Protein AF-A0A523D6R2-F1 (afdb_monomer)

Foldseek 3Di:
DFDADPVVRHTWDWPDAFQKAFEWDAPDPPDDFPDPPVVGTDGFFIWTFTWTADPPPRDIDTDPIDPGGPDGPVDPCRVVCCVVSVRHHYDTGD

Nearest PDB structures (foldseek):
  3qrd-assembly1_B  TM=5.563E-01  e=2.958E+00  Homo sapiens
  6q0r-assembly1_C  TM=3.364E-01  e=3.511E+00  Homo sapiens
  6q0w-assembly1_C  TM=3.077E-01  e=6.218E+00  Homo sapiens
  8jz1-assembly1_B  TM=3.510E-01  e=5.873E+00  Dioscoreophyllum cumminsii
  6l4n-assembly1_A  TM=3.602E-01  e=9.823E+00  Dioscoreophyllum cumminsii

Secondary structure (DSSP, 8-state):
---EETTTTEEPEEEEEEEEEEEEEESSTTPPTT---GGGEEEEEEEEEEEEE-TTT--EEEE---SS-SEETTSTTHHHHHHHHT---EE---

Radius of gyration: 14.71 Å; Cα contacts (8 Å, |Δi|>4): 185; chains: 1; bounding box: 30×25×39 Å

Solvent-accessible surface area (backbone atoms only — not comparable to full-atom values): 5506 Å² total; per-residue (Å²): 136,83,60,67,36,78,94,68,75,38,67,43,42,79,77,37,75,77,37,38,26,17,38,38,40,70,65,42,92,87,62,64,62,59,62,88,54,66,88,43,42,36,83,36,31,33,38,47,20,31,31,30,32,28,87,77,81,62,55,70,51,76,44,80,59,56,99,61,63,82,34,44,61,90,45,93,57,24,66,59,52,39,63,74,61,57,22,78,54,72,42,67,60,103

Structure (mmCIF, N/CA/C/O backbone):
data_AF-A0A523D6R2-F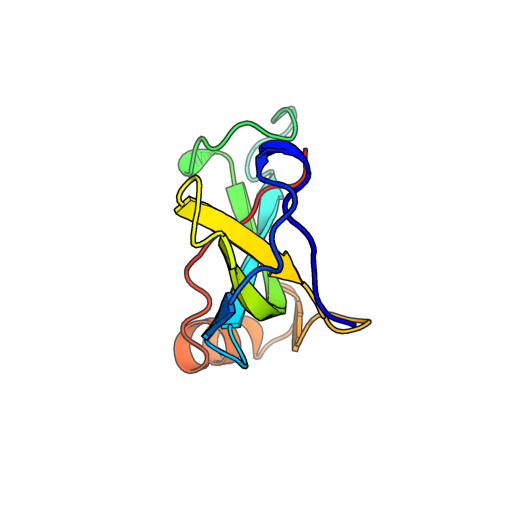1
#
_entry.id   AF-A0A523D6R2-F1
#
loop_
_atom_site.group_PDB
_atom_site.id
_atom_site.type_symbol
_atom_site.label_atom_id
_atom_site.label_alt_id
_atom_site.label_comp_id
_atom_site.label_asym_id
_atom_site.label_entity_id
_atom_site.label_seq_id
_atom_site.pdbx_PDB_ins_code
_atom_site.Cartn_x
_atom_site.Cartn_y
_atom_site.Cartn_z
_atom_site.occupancy
_atom_site.B_iso_or_equiv
_atom_site.auth_seq_id
_atom_site.auth_comp_id
_atom_site.auth_asym_id
_atom_site.auth_atom_id
_atom_site.pdbx_PDB_model_num
ATOM 1 N N . MET A 1 1 ? -0.704 -9.244 13.751 1.00 80.88 1 MET A N 1
ATOM 2 C CA . MET A 1 1 ? -0.766 -8.192 14.799 1.00 80.88 1 MET A CA 1
ATOM 3 C C . MET A 1 1 ? -1.876 -7.210 14.420 1.00 80.88 1 MET A C 1
ATOM 5 O O . MET A 1 1 ? -2.038 -6.995 13.229 1.00 80.88 1 MET A O 1
ATOM 9 N N . LYS A 1 2 ? -2.668 -6.666 15.361 1.00 87.69 2 LYS A N 1
ATOM 10 C CA . LYS A 1 2 ? -3.753 -5.705 15.047 1.00 87.69 2 LYS A CA 1
ATOM 11 C C . LYS A 1 2 ? -3.293 -4.265 15.323 1.00 87.69 2 LYS A C 1
ATOM 13 O O . LYS A 1 2 ? -2.953 -3.994 16.474 1.00 87.69 2 LYS A O 1
ATOM 18 N N . PRO A 1 3 ? -3.296 -3.350 14.336 1.00 95.12 3 PRO A N 1
ATOM 19 C CA . PRO A 1 3 ? -2.892 -1.965 14.564 1.00 95.12 3 PRO A CA 1
ATOM 20 C C . PRO A 1 3 ? -3.835 -1.227 15.523 1.00 95.12 3 PRO A C 1
ATOM 22 O O . PRO A 1 3 ? -5.044 -1.483 15.547 1.00 95.12 3 PRO A O 1
ATOM 25 N N . ILE A 1 4 ? -3.291 -0.268 16.277 1.00 97.25 4 ILE A N 1
ATOM 26 C CA . ILE A 1 4 ? -4.034 0.577 17.222 1.00 97.25 4 ILE A CA 1
ATOM 27 C C . ILE A 1 4 ? -3.913 2.038 16.789 1.00 97.25 4 ILE A C 1
ATOM 29 O O . ILE A 1 4 ? -2.831 2.522 16.471 1.00 97.25 4 ILE A O 1
ATOM 33 N N . CYS A 1 5 ? -5.036 2.751 16.776 1.00 97.88 5 CYS A N 1
ATOM 34 C CA . CYS A 1 5 ? -5.086 4.183 16.518 1.00 97.88 5 CYS A CA 1
ATOM 35 C C . CYS A 1 5 ? -4.674 4.944 17.775 1.00 97.88 5 CYS A C 1
ATOM 37 O O . CYS A 1 5 ? -5.400 4.911 18.767 1.00 97.88 5 CYS A O 1
ATOM 39 N N . ILE A 1 6 ? -3.540 5.647 17.718 1.00 97.56 6 ILE A N 1
ATOM 40 C CA . ILE A 1 6 ? -3.001 6.390 18.866 1.00 97.56 6 ILE A CA 1
ATOM 41 C C . ILE A 1 6 ? -3.968 7.497 19.330 1.00 97.56 6 ILE A C 1
ATOM 43 O O . ILE A 1 6 ? -4.288 7.518 20.517 1.00 97.56 6 ILE A O 1
ATOM 47 N N . PRO A 1 7 ? -4.526 8.364 18.459 1.00 97.19 7 PRO A N 1
ATOM 48 C CA . PRO A 1 7 ? -5.463 9.394 18.916 1.00 97.19 7 PRO A CA 1
ATOM 49 C C . PRO A 1 7 ? -6.753 8.841 19.534 1.00 97.19 7 PRO A C 1
ATOM 51 O O . PRO A 1 7 ? -7.271 9.403 20.493 1.00 97.19 7 PRO A O 1
ATOM 54 N N . CYS A 1 8 ? -7.293 7.746 18.991 1.00 97.81 8 CYS A N 1
ATOM 55 C CA . CYS A 1 8 ? -8.593 7.223 19.422 1.00 97.81 8 CYS A CA 1
ATOM 56 C C . CYS A 1 8 ? -8.511 6.121 20.479 1.00 97.81 8 CYS A C 1
ATOM 58 O O . CYS A 1 8 ? -9.552 5.767 21.028 1.00 97.81 8 CYS A O 1
ATOM 60 N N . GLN A 1 9 ? -7.331 5.534 20.706 1.00 97.69 9 GLN A N 1
ATOM 61 C CA . GLN A 1 9 ? -7.134 4.352 21.554 1.00 97.69 9 GLN A CA 1
ATOM 62 C C . GLN A 1 9 ? -8.048 3.176 21.151 1.00 97.69 9 GLN A C 1
ATOM 64 O O . GLN A 1 9 ? -8.607 2.466 21.982 1.00 97.69 9 GLN A O 1
ATOM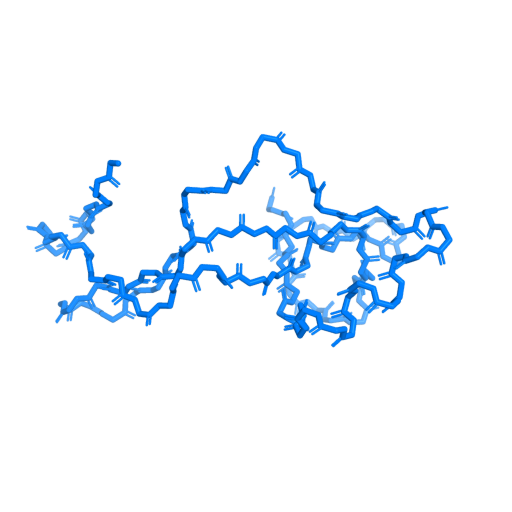 69 N N . ARG A 1 10 ? -8.237 2.983 19.838 1.00 97.50 10 ARG A N 1
ATOM 70 C CA . ARG A 1 10 ? -9.097 1.935 19.260 1.00 97.50 10 ARG A CA 1
ATOM 71 C C . ARG A 1 10 ? -8.300 1.042 18.325 1.00 97.50 10 ARG A C 1
ATOM 73 O O . ARG A 1 10 ? -7.431 1.525 17.602 1.00 97.50 10 ARG A O 1
ATOM 80 N N . PHE A 1 11 ? -8.651 -0.238 18.274 1.00 97.75 11 PHE A N 1
ATOM 81 C CA . PHE A 1 11 ? -8.157 -1.124 17.225 1.00 97.75 11 PHE A CA 1
ATOM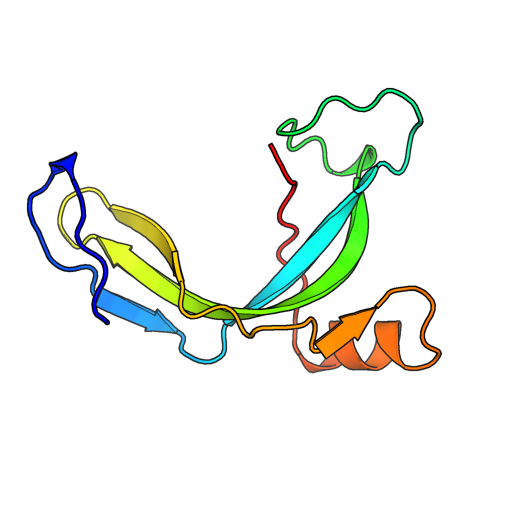 82 C C . PHE A 1 11 ? -8.687 -0.678 15.864 1.00 97.75 11 PHE A C 1
ATOM 84 O O . PHE A 1 11 ? -9.870 -0.355 15.719 1.00 97.75 11 PHE A O 1
ATOM 91 N N . PHE A 1 12 ? -7.815 -0.684 14.860 1.00 98.00 12 PHE A N 1
ATOM 92 C CA . PHE A 1 12 ? -8.264 -0.517 13.489 1.00 98.00 12 PHE A CA 1
ATOM 93 C C . PHE A 1 12 ? -9.068 -1.742 13.033 1.00 98.00 12 PHE A C 1
ATOM 95 O O . PHE A 1 12 ? -8.807 -2.875 13.447 1.00 98.00 12 PHE A O 1
ATOM 102 N N . LYS A 1 13 ? -10.027 -1.513 12.134 1.00 97.12 13 LYS A N 1
ATOM 103 C CA . LYS A 1 13 ? -10.771 -2.564 11.440 1.00 97.12 13 LYS A CA 1
ATOM 104 C C . LYS A 1 13 ? -10.174 -2.767 10.051 1.00 97.12 13 LYS A C 1
ATOM 106 O O . LYS A 1 13 ? -9.923 -1.792 9.349 1.00 97.12 13 LYS A O 1
ATOM 111 N N . VAL A 1 14 ? -9.978 -4.022 9.657 1.00 96.69 14 VAL A N 1
ATOM 112 C CA . VAL A 1 14 ? -9.623 -4.378 8.278 1.00 96.69 14 VAL A CA 1
ATOM 113 C C . VAL A 1 14 ? -10.754 -3.945 7.342 1.00 96.69 14 VAL A C 1
ATOM 115 O O . VAL A 1 14 ? -11.920 -4.250 7.603 1.00 96.69 14 VAL A O 1
ATOM 118 N N . ILE A 1 15 ? -10.408 -3.244 6.265 1.00 96.81 15 ILE A N 1
ATOM 119 C CA . ILE A 1 15 ? -11.322 -2.934 5.158 1.00 96.81 15 ILE A CA 1
ATOM 120 C C . ILE A 1 15 ? -11.084 -3.877 3.987 1.00 96.81 15 ILE A C 1
ATOM 122 O O . ILE A 1 15 ? -12.045 -4.387 3.415 1.00 96.81 15 ILE A O 1
ATOM 126 N N . LYS A 1 16 ? -9.818 -4.101 3.633 1.00 95.75 16 LYS A N 1
ATOM 127 C CA . LYS A 1 16 ? -9.432 -4.921 2.490 1.00 95.75 16 LYS A CA 1
ATOM 128 C C . LYS A 1 16 ? -8.152 -5.678 2.825 1.00 95.75 16 LYS A C 1
ATOM 130 O O . LYS A 1 16 ? -7.146 -5.046 3.139 1.00 95.75 16 LYS A O 1
ATOM 135 N N . ASN A 1 17 ? -8.222 -7.004 2.767 1.00 94.38 17 ASN A N 1
ATOM 136 C CA . ASN A 1 17 ? -7.030 -7.849 2.717 1.00 94.38 17 ASN A CA 1
ATOM 137 C C . ASN A 1 17 ? -6.485 -7.852 1.290 1.00 94.38 17 ASN A C 1
ATOM 139 O O . ASN A 1 17 ? -7.245 -7.574 0.355 1.00 94.38 17 ASN A O 1
ATOM 143 N N . ASP A 1 18 ? -5.202 -8.165 1.135 1.00 93.44 18 ASP A N 1
ATOM 144 C CA . ASP A 1 18 ? -4.546 -8.208 -0.178 1.00 93.44 18 ASP A CA 1
ATOM 145 C C . ASP A 1 18 ? -4.739 -6.883 -0.943 1.00 93.44 18 ASP A C 1
ATOM 147 O O . ASP A 1 18 ? -5.129 -6.807 -2.110 1.00 93.44 18 ASP A O 1
ATOM 151 N N . TYR A 1 19 ? -4.534 -5.783 -0.224 1.00 96.69 19 TYR A N 1
ATOM 152 C CA . TYR A 1 19 ? -4.493 -4.450 -0.785 1.00 96.69 19 TYR A CA 1
ATOM 153 C C . TYR A 1 19 ? -3.161 -4.246 -1.510 1.00 96.69 19 TYR A C 1
ATOM 155 O O . TYR A 1 19 ? -2.101 -4.135 -0.887 1.00 96.69 19 TYR A O 1
ATOM 163 N N . TYR A 1 20 ? -3.238 -4.183 -2.837 1.00 97.44 20 TYR A N 1
ATOM 164 C CA . TYR A 1 20 ? -2.099 -3.904 -3.699 1.00 97.44 20 TYR A CA 1
ATOM 165 C C . TYR A 1 20 ? -1.924 -2.403 -3.914 1.00 97.44 20 TYR A C 1
ATOM 167 O O . TYR A 1 20 ? -2.889 -1.667 -4.129 1.00 97.44 20 TYR A O 1
ATOM 175 N N . PHE A 1 21 ? -0.680 -1.947 -3.852 1.00 96.38 21 PHE A N 1
ATOM 176 C CA . PHE A 1 21 ? -0.320 -0.546 -4.043 1.00 96.38 21 PHE A CA 1
ATOM 177 C C . PHE A 1 21 ? 1.078 -0.432 -4.635 1.00 96.38 21 PHE A C 1
ATOM 179 O O . PHE A 1 21 ? 1.859 -1.385 -4.615 1.00 96.38 21 PHE A O 1
ATOM 186 N N . THR A 1 22 ? 1.394 0.751 -5.146 1.00 95.88 22 THR A N 1
ATOM 187 C CA . THR A 1 22 ? 2.663 1.009 -5.816 1.00 95.88 22 THR A CA 1
ATOM 188 C C . THR A 1 22 ? 3.492 1.998 -5.018 1.00 95.88 22 THR A C 1
ATOM 190 O O . THR A 1 22 ? 3.043 3.098 -4.728 1.00 95.88 22 THR A O 1
ATOM 193 N N . GLU A 1 23 ? 4.731 1.644 -4.702 1.00 94.00 23 GLU A N 1
ATOM 194 C CA . GLU A 1 23 ? 5.742 2.594 -4.242 1.00 94.00 23 GLU A CA 1
ATOM 195 C C . GLU A 1 23 ? 6.258 3.396 -5.441 1.00 94.00 23 GLU A C 1
ATOM 197 O O . GLU A 1 23 ? 6.641 2.828 -6.473 1.00 94.00 23 GLU A O 1
ATOM 202 N N . GLY A 1 24 ? 6.257 4.719 -5.309 1.00 92.06 24 GLY A N 1
ATOM 203 C CA . GLY A 1 24 ? 6.794 5.637 -6.300 1.00 92.06 24 GLY A CA 1
ATOM 204 C C . GLY A 1 24 ? 8.292 5.868 -6.129 1.00 92.06 24 GLY A C 1
ATOM 205 O O . GLY A 1 24 ? 8.802 5.956 -5.016 1.00 92.06 24 GLY A O 1
ATOM 206 N N . SER A 1 25 ? 8.991 6.056 -7.247 1.00 90.31 25 SER A N 1
ATOM 207 C CA . SER A 1 25 ? 10.326 6.668 -7.270 1.00 90.31 25 SER A CA 1
ATOM 208 C C . SER A 1 25 ? 10.260 8.055 -7.918 1.00 90.31 25 SER A C 1
ATOM 210 O O . SER A 1 25 ? 9.372 8.284 -8.746 1.00 90.31 25 SER A O 1
ATOM 212 N N . PRO A 1 26 ? 11.175 8.984 -7.587 1.00 89.88 26 PRO A N 1
ATOM 213 C CA . PRO A 1 26 ? 11.247 10.276 -8.257 1.00 89.88 26 PRO A CA 1
ATOM 214 C C . PRO A 1 26 ? 11.381 10.131 -9.778 1.00 89.88 26 PRO A C 1
ATOM 216 O O . PRO A 1 26 ? 12.282 9.453 -10.278 1.00 89.88 26 PRO A O 1
ATOM 219 N N . ALA A 1 27 ? 10.497 10.790 -10.522 1.00 88.00 27 ALA A N 1
ATOM 220 C CA . ALA A 1 27 ? 10.612 10.957 -11.969 1.00 88.00 27 ALA A CA 1
ATOM 221 C C . ALA A 1 27 ? 11.580 12.101 -12.323 1.00 88.00 27 ALA A C 1
ATOM 223 O O . ALA A 1 27 ? 12.250 12.059 -13.353 1.00 88.00 27 ALA A O 1
ATOM 224 N N . ILE A 1 28 ? 11.688 13.102 -11.441 1.00 87.00 28 ILE A N 1
ATOM 225 C CA . ILE A 1 28 ? 12.538 14.285 -11.607 1.00 87.00 28 ILE A CA 1
ATOM 226 C C . ILE A 1 28 ? 13.615 14.291 -10.516 1.00 87.00 28 ILE A C 1
ATOM 228 O O . ILE A 1 28 ? 13.324 14.089 -9.331 1.00 87.00 28 ILE A O 1
ATOM 232 N N . ARG A 1 29 ? 14.874 14.544 -10.899 1.00 82.12 29 ARG A N 1
ATOM 233 C CA . ARG A 1 29 ? 15.979 14.714 -9.938 1.00 82.12 29 ARG A CA 1
ATOM 234 C C . ARG A 1 29 ? 15.692 15.892 -9.000 1.00 82.12 29 ARG A C 1
ATOM 236 O O . ARG A 1 29 ? 15.312 16.960 -9.461 1.00 82.12 29 ARG A O 1
ATOM 243 N N . GLY A 1 30 ? 15.920 15.700 -7.701 1.00 80.12 30 GLY A N 1
ATOM 244 C CA . GLY A 1 30 ? 15.670 16.729 -6.683 1.00 80.12 30 GLY A CA 1
ATOM 245 C C . GLY A 1 30 ? 14.217 16.811 -6.204 1.00 80.12 30 GLY A C 1
ATOM 246 O O . GLY A 1 30 ? 13.851 17.779 -5.546 1.00 80.12 30 GLY A O 1
ATOM 247 N N . THR A 1 31 ? 13.380 15.817 -6.519 1.00 82.19 31 THR A N 1
ATOM 248 C CA . THR A 1 31 ? 12.058 15.686 -5.889 1.00 82.19 31 THR A CA 1
ATOM 249 C C . THR A 1 31 ? 12.240 15.374 -4.406 1.00 82.19 31 THR A C 1
ATOM 251 O O . THR A 1 31 ? 12.872 14.374 -4.063 1.00 82.19 31 THR A O 1
ATOM 254 N N . ASN A 1 32 ? 11.700 16.232 -3.540 1.00 79.06 32 ASN A N 1
ATOM 255 C CA . ASN A 1 32 ? 11.712 15.985 -2.103 1.00 79.06 32 ASN A CA 1
ATOM 256 C C . ASN A 1 32 ? 10.763 14.824 -1.766 1.00 79.06 32 ASN A C 1
ATOM 258 O O . ASN A 1 32 ?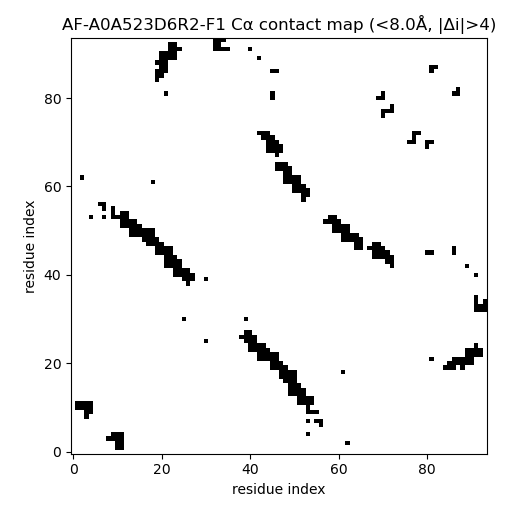 9.667 14.754 -2.338 1.00 79.06 32 ASN A O 1
ATOM 262 N N . PRO A 1 33 ? 11.156 13.937 -0.843 1.00 74.06 33 PRO A N 1
ATOM 263 C CA . PRO A 1 33 ? 10.288 12.868 -0.381 1.00 74.06 33 PRO A CA 1
ATOM 264 C C . PRO A 1 33 ? 9.044 13.445 0.325 1.00 74.06 33 PRO A C 1
ATOM 266 O O . PRO A 1 33 ? 9.049 14.580 0.806 1.00 74.06 33 PRO A O 1
ATOM 269 N N . GLY A 1 34 ? 7.935 12.706 0.286 1.00 70.62 34 GLY A N 1
ATOM 270 C CA . GLY A 1 34 ? 6.670 13.096 0.924 1.00 70.62 34 GLY A CA 1
ATOM 271 C C . GLY A 1 34 ? 5.815 14.137 0.183 1.00 70.62 34 GLY A C 1
ATOM 272 O O . GLY A 1 34 ? 4.721 14.449 0.647 1.00 70.62 34 GLY A O 1
ATOM 273 N N . ILE A 1 35 ? 6.253 14.668 -0.966 1.00 73.00 35 ILE A N 1
ATOM 274 C CA . ILE A 1 35 ? 5.423 15.554 -1.803 1.00 73.00 35 ILE A CA 1
ATOM 275 C C . ILE A 1 35 ? 4.555 14.709 -2.744 1.00 73.00 35 ILE A C 1
ATOM 277 O O . ILE A 1 35 ? 5.073 14.153 -3.703 1.00 73.00 35 ILE A O 1
ATOM 281 N N . GLU A 1 36 ? 3.236 14.651 -2.543 1.00 69.06 36 GLU A N 1
ATOM 282 C CA . GLU A 1 36 ? 2.289 13.897 -3.396 1.00 69.06 36 GLU A CA 1
ATOM 283 C C . GLU A 1 36 ? 1.950 14.583 -4.747 1.00 69.06 36 GLU A C 1
ATOM 285 O O . GLU A 1 36 ? 0.827 14.505 -5.245 1.00 69.06 36 GLU A O 1
ATO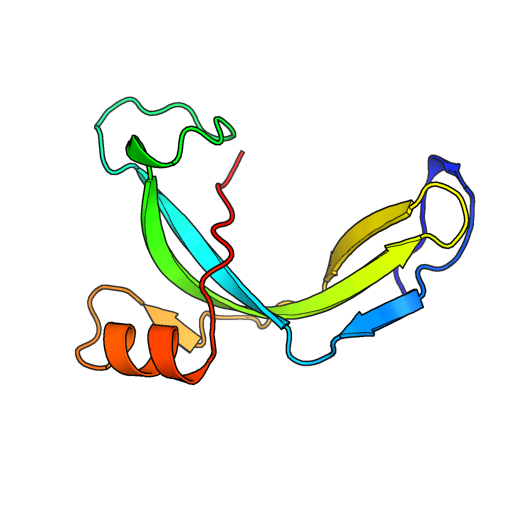M 290 N N . GLU A 1 37 ? 2.903 15.268 -5.382 1.00 82.38 37 GLU A N 1
ATOM 291 C CA . GLU A 1 37 ? 2.724 15.791 -6.746 1.00 82.38 37 GLU A CA 1
ATOM 292 C C . GLU A 1 37 ? 2.900 14.645 -7.748 1.00 82.38 37 GLU A C 1
ATOM 294 O O . GLU A 1 37 ? 4.028 14.244 -8.038 1.00 82.38 37 GLU A O 1
ATOM 299 N N . LYS A 1 38 ? 1.795 14.093 -8.263 1.00 73.25 38 LYS A N 1
ATOM 300 C CA . LYS A 1 38 ? 1.782 12.883 -9.109 1.00 73.25 38 LYS A CA 1
ATOM 301 C C . LYS A 1 38 ? 2.776 12.932 -10.268 1.00 73.25 38 LYS A C 1
ATOM 303 O O . LYS A 1 38 ? 3.388 11.920 -10.583 1.00 73.25 38 LYS A O 1
ATOM 308 N N . GLU A 1 39 ? 2.974 14.097 -10.871 1.00 84.06 39 GLU A N 1
ATOM 309 C CA . GLU A 1 39 ? 3.854 14.306 -12.023 1.00 84.06 39 GLU A CA 1
ATOM 310 C C . GLU A 1 39 ? 5.342 14.136 -11.672 1.00 84.06 39 GLU A C 1
ATOM 312 O O . GLU A 1 39 ? 6.174 13.921 -12.554 1.00 84.06 39 GLU A O 1
ATOM 317 N N . ARG A 1 40 ? 5.695 14.210 -10.383 1.00 86.31 40 ARG A N 1
ATOM 318 C CA . ARG A 1 40 ? 7.069 14.038 -9.895 1.00 86.31 40 ARG A CA 1
ATOM 319 C C . ARG A 1 40 ? 7.416 12.605 -9.532 1.00 86.31 40 ARG A C 1
ATOM 321 O O . ARG A 1 40 ? 8.576 12.338 -9.213 1.00 86.31 40 ARG A O 1
ATOM 328 N N . TRP A 1 41 ? 6.458 11.688 -9.600 1.00 89.31 41 TRP A N 1
ATOM 329 C CA . TRP A 1 41 ? 6.646 10.301 -9.201 1.00 89.31 41 TRP A CA 1
ATOM 330 C C . TRP A 1 41 ? 6.256 9.348 -10.317 1.00 89.31 41 TRP A C 1
ATOM 332 O O . TRP A 1 41 ? 5.336 9.582 -11.092 1.00 89.31 41 TRP A O 1
ATOM 342 N N . GLN A 1 42 ? 6.973 8.237 -10.385 1.00 90.50 42 GLN A N 1
ATOM 343 C CA . GLN A 1 42 ? 6.705 7.160 -11.324 1.00 90.50 42 GLN A CA 1
ATOM 344 C C . GLN A 1 42 ? 6.589 5.829 -10.571 1.00 90.50 42 GLN A C 1
ATOM 346 O O . GLN A 1 42 ? 7.347 5.618 -9.615 1.00 90.50 42 GLN A O 1
ATOM 351 N N . PRO A 1 43 ? 5.700 4.917 -11.008 1.00 93.62 43 PRO A N 1
ATOM 352 C CA . PRO A 1 43 ? 5.603 3.563 -10.469 1.00 93.62 43 PRO A CA 1
ATOM 353 C C . PRO A 1 43 ? 6.965 2.876 -10.392 1.00 93.62 43 PRO A C 1
ATOM 355 O O . PRO A 1 43 ? 7.713 2.896 -11.374 1.00 93.62 43 PRO A O 1
ATOM 358 N N . TYR A 1 44 ? 7.295 2.281 -9.242 1.00 94.69 44 TYR A N 1
ATOM 359 C CA . TYR A 1 44 ? 8.577 1.603 -9.045 1.00 94.69 44 TYR A CA 1
ATOM 360 C C . TYR A 1 44 ? 8.456 0.178 -8.510 1.00 94.69 44 TYR A C 1
ATOM 362 O O . TYR A 1 44 ? 9.031 -0.736 -9.097 1.00 94.69 44 TYR A O 1
ATOM 370 N N . ARG A 1 45 ? 7.723 -0.037 -7.418 1.00 96.75 45 ARG A N 1
ATOM 371 C CA . ARG A 1 45 ? 7.550 -1.370 -6.825 1.00 96.75 45 ARG A CA 1
ATOM 372 C C . ARG A 1 45 ? 6.093 -1.622 -6.501 1.00 96.75 45 ARG A C 1
ATOM 374 O O . ARG A 1 45 ? 5.444 -0.744 -5.947 1.00 96.75 45 ARG A O 1
ATOM 381 N N . VAL A 1 46 ? 5.604 -2.816 -6.814 1.00 97.38 46 VAL A N 1
ATOM 382 C CA . VAL A 1 46 ? 4.264 -3.260 -6.419 1.00 97.38 46 VAL A CA 1
ATOM 383 C C . VAL A 1 46 ? 4.369 -4.003 -5.097 1.00 97.38 46 VAL A C 1
ATOM 385 O O . VAL A 1 46 ? 5.182 -4.914 -4.954 1.00 97.38 46 VAL A O 1
ATOM 388 N N . TRP A 1 47 ? 3.527 -3.638 -4.144 1.00 97.56 47 TRP A N 1
ATOM 389 C CA . TRP A 1 47 ? 3.481 -4.214 -2.808 1.00 97.56 47 TRP A CA 1
ATOM 390 C C . TRP A 1 47 ? 2.098 -4.779 -2.512 1.00 97.56 47 TRP A C 1
ATOM 392 O O . TRP A 1 47 ? 1.104 -4.365 -3.106 1.00 97.56 47 TRP A O 1
ATOM 402 N N . ALA A 1 48 ? 2.045 -5.703 -1.557 1.00 97.38 48 ALA A N 1
ATOM 403 C CA . ALA A 1 48 ? 0.814 -6.177 -0.944 1.00 97.38 48 ALA A CA 1
ATOM 404 C C . ALA A 1 48 ? 0.861 -5.919 0.558 1.00 97.38 48 ALA A C 1
ATOM 406 O O . ALA A 1 48 ? 1.907 -6.074 1.193 1.00 97.38 48 ALA A O 1
ATOM 407 N N . GLY A 1 49 ? -0.284 -5.552 1.112 1.00 96.12 49 GLY A N 1
ATOM 408 C CA . GLY A 1 49 ? -0.531 -5.500 2.545 1.00 96.12 49 GLY A CA 1
ATOM 409 C C . GLY A 1 49 ? -2.028 -5.526 2.809 1.00 96.12 49 GLY A C 1
ATOM 410 O O . GLY A 1 49 ? -2.821 -5.792 1.912 1.00 96.12 49 GLY A O 1
ATOM 411 N N . ASP A 1 50 ? -2.427 -5.186 4.023 1.00 96.81 50 ASP A N 1
ATOM 412 C CA . ASP A 1 50 ? -3.831 -5.082 4.399 1.00 96.81 50 ASP A CA 1
ATOM 413 C C . ASP A 1 50 ? -4.175 -3.621 4.690 1.00 96.81 50 ASP A C 1
ATOM 415 O O . ASP A 1 50 ? -3.452 -2.924 5.411 1.00 96.81 50 ASP A O 1
ATOM 419 N N . GLN A 1 51 ? -5.301 -3.156 4.151 1.00 96.88 51 GLN A N 1
ATOM 420 C CA . GLN A 1 51 ? -5.828 -1.822 4.411 1.00 96.88 51 GLN A CA 1
ATOM 421 C C . GLN A 1 51 ? -6.729 -1.843 5.645 1.00 96.88 51 GLN A C 1
ATOM 423 O O . GLN A 1 51 ? -7.702 -2.599 5.742 1.00 96.88 51 GLN A O 1
ATOM 428 N N . TYR A 1 52 ? -6.441 -0.936 6.566 1.00 97.88 52 TYR A N 1
ATOM 429 C CA . TYR A 1 52 ? -7.116 -0.779 7.843 1.00 97.88 52 TYR A CA 1
ATOM 430 C C . TYR A 1 52 ? -7.717 0.619 7.967 1.00 97.88 52 TYR A C 1
ATOM 432 O O . TYR A 1 52 ? -7.137 1.590 7.489 1.00 97.88 52 TYR A O 1
ATOM 440 N N . LYS A 1 53 ? -8.831 0.744 8.697 1.00 98.06 53 LYS A N 1
ATOM 441 C CA . LYS A 1 53 ? -9.437 2.035 9.054 1.00 98.06 53 LYS A CA 1
ATOM 442 C C . LYS A 1 53 ? -9.806 2.120 10.523 1.00 98.06 53 LYS A C 1
ATOM 444 O O . LYS A 1 53 ? -10.347 1.176 11.105 1.00 98.06 53 LYS A O 1
ATOM 449 N N . CYS A 1 54 ? -9.525 3.268 11.128 1.00 98.12 54 CYS A N 1
ATOM 450 C CA . CYS A 1 54 ? -9.939 3.560 12.488 1.00 98.12 54 CYS A CA 1
ATOM 451 C C . CYS A 1 54 ? -11.444 3.879 12.507 1.00 98.12 54 CYS A C 1
ATOM 453 O O . CYS A 1 54 ? -11.865 4.830 11.847 1.00 98.12 54 CYS A O 1
ATOM 455 N N . PRO A 1 55 ? -12.265 3.169 13.302 1.00 97.50 55 PRO A N 1
ATOM 456 C CA . PRO A 1 55 ? -13.696 3.465 13.413 1.00 97.50 55 PRO A CA 1
ATOM 457 C C . PRO A 1 55 ? -13.997 4.746 14.214 1.00 97.50 55 PRO A C 1
ATOM 459 O O . PRO A 1 55 ? -15.153 5.129 14.336 1.00 97.50 55 PRO A O 1
ATOM 462 N N . GLY A 1 56 ? -12.987 5.370 14.833 1.00 97.31 56 GLY A N 1
ATOM 463 C CA . GLY A 1 56 ? -13.120 6.640 15.552 1.00 97.31 56 GLY A CA 1
ATOM 464 C C . GLY A 1 56 ? -12.895 7.850 14.651 1.00 97.31 56 GLY A C 1
ATOM 465 O O . GLY A 1 56 ? -13.835 8.572 14.350 1.00 97.31 56 GLY A O 1
ATOM 466 N N . CYS A 1 57 ? -11.649 8.066 14.226 1.00 97.62 57 CYS A N 1
ATOM 467 C CA . CYS A 1 57 ? -11.251 9.241 13.443 1.00 97.62 57 CYS A CA 1
ATOM 468 C C . CYS A 1 57 ? -11.268 9.028 11.924 1.00 97.62 57 CYS A C 1
ATOM 470 O O . CYS A 1 57 ? -11.010 9.965 11.179 1.00 97.62 57 CYS A O 1
ATOM 472 N N . GLY A 1 58 ? -11.509 7.805 11.444 1.00 97.56 58 GLY A N 1
ATOM 473 C CA . GLY A 1 58 ? -11.522 7.505 10.013 1.00 97.56 58 GLY A CA 1
ATOM 474 C C . GLY A 1 58 ? -10.146 7.420 9.346 1.00 97.56 58 GLY A C 1
ATOM 475 O O . GLY A 1 58 ? -10.109 7.105 8.162 1.00 97.56 58 GLY A O 1
ATOM 476 N N . THR A 1 59 ? -9.040 7.638 10.070 1.00 97.44 59 THR A N 1
ATOM 477 C CA . THR A 1 59 ? -7.675 7.434 9.552 1.00 97.44 59 THR A CA 1
ATOM 478 C C . THR A 1 59 ? -7.532 6.045 8.940 1.00 97.44 59 THR A C 1
ATOM 480 O O . THR A 1 59 ? -8.004 5.062 9.518 1.00 97.44 59 THR A O 1
ATOM 483 N N . GLU A 1 60 ? -6.848 5.972 7.803 1.00 96.62 60 GLU A N 1
ATOM 484 C CA . GLU A 1 60 ? -6.544 4.732 7.097 1.00 96.62 60 GLU A CA 1
ATOM 485 C C . GLU A 1 60 ? -5.039 4.476 7.121 1.00 96.62 60 GLU A C 1
ATOM 487 O O . GLU A 1 60 ? -4.246 5.413 7.072 1.00 96.62 60 GLU A O 1
ATOM 492 N N . ILE A 1 61 ? -4.653 3.208 7.228 1.00 96.31 61 ILE A N 1
ATOM 493 C CA . ILE A 1 61 ? -3.257 2.769 7.148 1.00 96.31 61 ILE A CA 1
ATOM 494 C C . ILE A 1 61 ? -3.177 1.483 6.328 1.00 96.31 61 ILE A C 1
ATOM 496 O O . ILE A 1 61 ? -4.147 0.725 6.257 1.00 96.31 61 ILE A O 1
ATOM 500 N N . VAL A 1 62 ? -1.997 1.207 5.782 1.00 96.19 62 VAL A N 1
ATOM 501 C CA . VAL A 1 62 ? -1.639 -0.113 5.255 1.00 96.19 62 VAL A CA 1
ATOM 502 C C . VAL A 1 62 ? -0.632 -0.744 6.211 1.00 96.19 62 VAL A C 1
ATOM 504 O O . VAL A 1 62 ? 0.298 -0.082 6.668 1.00 96.19 62 VAL A O 1
ATOM 507 N N . SER A 1 63 ? -0.834 -2.008 6.569 1.00 95.62 63 SER A N 1
ATOM 508 C CA . SER A 1 63 ? 0.083 -2.760 7.432 1.00 95.62 63 SER A CA 1
ATOM 509 C C . SER A 1 63 ? 0.177 -4.214 6.974 1.00 95.62 63 SER A C 1
ATOM 511 O O . SER A 1 63 ? -0.507 -4.605 6.035 1.00 95.62 63 SER A O 1
ATOM 513 N N . GLY A 1 64 ? 1.042 -5.010 7.606 1.00 94.69 64 GLY A N 1
ATOM 514 C CA . GLY A 1 64 ? 1.285 -6.392 7.179 1.00 94.69 64 GLY A CA 1
ATOM 515 C C . GLY A 1 64 ? 1.945 -6.484 5.801 1.00 94.69 64 GLY A C 1
ATOM 516 O O . GLY A 1 64 ? 1.702 -7.437 5.073 1.00 94.69 64 GLY A O 1
ATOM 517 N N . ILE A 1 65 ? 2.746 -5.478 5.433 1.00 95.69 65 ILE A N 1
ATOM 518 C CA . ILE A 1 65 ? 3.414 -5.427 4.131 1.00 95.69 65 ILE A CA 1
ATOM 519 C C . ILE A 1 65 ? 4.443 -6.559 4.054 1.00 95.69 65 ILE A C 1
ATOM 521 O O . ILE A 1 65 ? 5.209 -6.771 4.999 1.00 95.69 65 ILE A O 1
ATOM 525 N N . GLY A 1 66 ? 4.440 -7.291 2.939 1.00 92.56 66 GLY A N 1
ATOM 526 C CA . GLY A 1 66 ? 5.380 -8.384 2.696 1.00 92.56 66 GLY A CA 1
ATOM 527 C C . GLY A 1 66 ? 6.847 -7.942 2.779 1.00 92.56 66 GLY A C 1
ATOM 528 O O . GLY A 1 66 ? 7.175 -6.776 2.581 1.00 92.56 66 GLY A O 1
ATOM 529 N N . ALA A 1 67 ? 7.751 -8.889 3.044 1.00 95.25 67 ALA A N 1
ATOM 530 C CA . ALA A 1 67 ? 9.185 -8.605 3.185 1.00 95.25 67 ALA A CA 1
ATOM 531 C C . ALA A 1 67 ? 9.845 -8.075 1.896 1.00 95.25 67 ALA A C 1
ATOM 533 O O . ALA A 1 67 ? 10.916 -7.474 1.952 1.00 95.25 67 ALA A O 1
ATOM 534 N N . GLY A 1 68 ? 9.217 -8.302 0.741 1.00 95.56 68 GLY A N 1
ATOM 535 C CA . GLY A 1 68 ? 9.675 -7.819 -0.553 1.00 95.56 68 GLY A CA 1
ATOM 536 C C . GLY A 1 68 ? 8.506 -7.463 -1.471 1.00 95.56 68 GLY A C 1
ATOM 537 O O . GLY A 1 68 ? 7.370 -7.879 -1.213 1.00 95.56 68 GLY A O 1
ATOM 538 N N . PRO A 1 69 ? 8.777 -6.685 -2.531 1.00 97.06 69 PRO A N 1
ATOM 539 C CA . PRO A 1 69 ? 7.768 -6.326 -3.513 1.00 97.06 69 PRO A CA 1
ATOM 540 C C . PRO A 1 69 ? 7.374 -7.540 -4.363 1.00 97.06 69 PRO A C 1
ATOM 542 O O . PRO A 1 69 ? 8.163 -8.459 -4.570 1.00 97.06 69 PRO A O 1
ATOM 545 N N . LEU A 1 70 ? 6.153 -7.517 -4.895 1.00 97.25 70 LEU A N 1
ATOM 546 C CA . LEU A 1 70 ? 5.648 -8.518 -5.842 1.00 97.25 70 LEU A CA 1
ATOM 547 C C . LEU A 1 70 ? 6.192 -8.316 -7.264 1.00 97.25 70 LEU A C 1
ATOM 549 O O . LEU A 1 70 ? 6.221 -9.256 -8.064 1.00 97.25 70 LEU A O 1
ATOM 553 N N . ALA A 1 71 ? 6.563 -7.075 -7.582 1.00 97.56 71 ALA A N 1
ATOM 554 C CA . ALA A 1 71 ? 7.157 -6.688 -8.852 1.00 97.56 71 ALA A CA 1
ATOM 555 C C . ALA A 1 71 ? 8.019 -5.435 -8.685 1.00 97.56 71 ALA A C 1
ATOM 557 O O . ALA A 1 71 ? 7.680 -4.537 -7.904 1.00 97.56 71 ALA A O 1
ATOM 558 N N . ILE A 1 72 ? 9.084 -5.333 -9.471 1.00 97.38 72 ILE A N 1
ATOM 559 C CA . ILE A 1 72 ? 9.963 -4.162 -9.549 1.00 97.38 72 ILE A CA 1
ATOM 560 C C . ILE A 1 72 ? 9.974 -3.652 -10.991 1.00 97.38 72 ILE A C 1
ATOM 562 O O . ILE A 1 72 ? 10.028 -4.441 -11.921 1.00 97.38 72 ILE A O 1
ATOM 566 N N . LYS A 1 73 ? 9.968 -2.331 -11.202 1.00 96.00 73 LYS A N 1
ATOM 567 C CA . LYS A 1 73 ? 9.828 -1.680 -12.523 1.00 96.00 73 LYS A CA 1
ATOM 568 C C . LYS A 1 73 ? 10.726 -2.235 -13.634 1.00 96.00 73 LYS A C 1
ATOM 570 O O . LYS A 1 73 ? 10.366 -2.165 -14.804 1.00 96.00 73 LYS A O 1
ATOM 575 N N . HIS A 1 74 ? 11.919 -2.710 -13.284 1.00 94.19 74 HIS A N 1
ATOM 576 C CA . HIS A 1 74 ? 12.895 -3.226 -14.247 1.00 94.19 74 HIS A CA 1
ATOM 577 C C . HIS A 1 74 ? 12.620 -4.672 -14.683 1.00 94.19 74 HIS A C 1
ATOM 579 O O . HIS A 1 74 ? 13.286 -5.163 -15.591 1.00 94.19 74 HIS A O 1
ATOM 585 N N . GLU A 1 75 ? 11.669 -5.349 -14.044 1.00 96.75 75 GLU A N 1
ATOM 586 C CA . GLU A 1 75 ? 11.259 -6.704 -14.389 1.00 96.75 75 GLU A CA 1
ATOM 587 C C . GLU A 1 75 ? 10.308 -6.683 -15.601 1.00 96.75 75 GLU A C 1
ATOM 589 O O . GLU A 1 75 ? 9.463 -5.786 -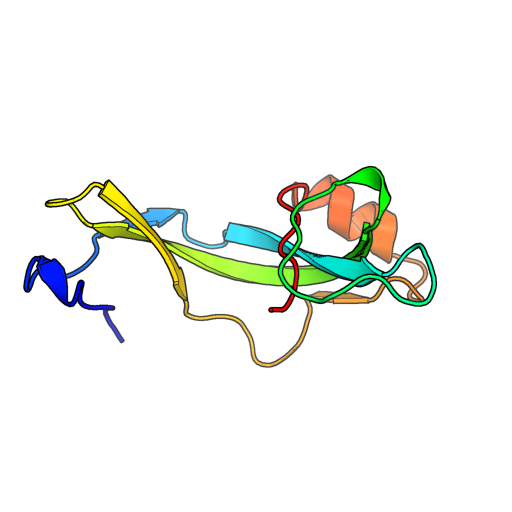15.705 1.00 96.75 75 GLU A O 1
ATOM 594 N N . PRO A 1 76 ? 10.415 -7.654 -16.531 1.00 96.81 76 PRO A N 1
ATOM 595 C CA . PRO A 1 76 ? 9.616 -7.662 -17.760 1.00 96.81 76 PRO A CA 1
ATOM 596 C C . PRO A 1 76 ? 8.098 -7.702 -17.537 1.00 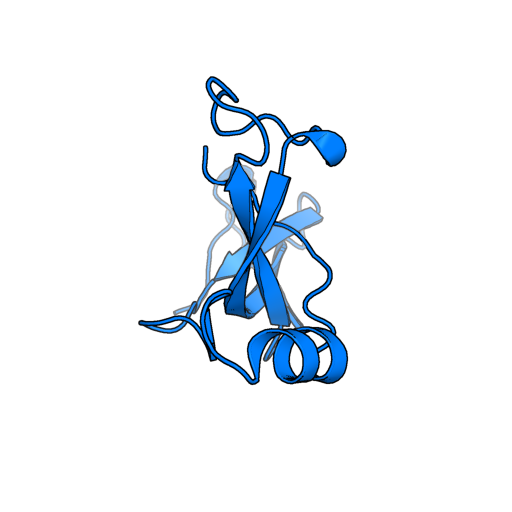96.81 76 PRO A C 1
ATOM 598 O O . PRO A 1 76 ? 7.341 -7.179 -18.351 1.00 96.81 76 PRO A O 1
ATOM 601 N N . ASP A 1 77 ? 7.653 -8.310 -16.440 1.00 95.62 77 ASP A N 1
ATOM 602 C CA . ASP A 1 77 ? 6.249 -8.534 -16.087 1.00 95.62 77 ASP A CA 1
ATOM 603 C C . ASP A 1 77 ? 5.668 -7.439 -15.176 1.00 95.62 77 ASP A C 1
ATOM 605 O O . ASP A 1 77 ? 4.510 -7.525 -14.763 1.00 95.62 77 ASP A O 1
ATOM 609 N N . PHE A 1 78 ? 6.430 -6.379 -14.876 1.00 96.94 78 PHE A N 1
ATOM 610 C CA . PHE A 1 78 ? 5.998 -5.330 -13.951 1.00 96.94 78 PHE A CA 1
ATOM 611 C C . PHE A 1 78 ? 4.656 -4.710 -14.341 1.00 96.94 78 PHE A C 1
ATOM 613 O O . PHE A 1 78 ? 3.765 -4.586 -13.503 1.00 96.94 78 PHE A O 1
ATOM 620 N N . LYS A 1 79 ? 4.507 -4.322 -15.615 1.00 96.38 79 LYS A N 1
ATOM 621 C CA . LYS A 1 79 ? 3.285 -3.674 -16.107 1.00 96.38 79 LYS A CA 1
ATOM 622 C C . LYS A 1 79 ? 2.084 -4.613 -16.003 1.00 96.38 79 LYS A C 1
ATOM 624 O O . LYS A 1 79 ? 1.028 -4.204 -15.540 1.00 96.38 79 LYS A O 1
ATOM 629 N N . GLU A 1 80 ? 2.262 -5.869 -16.403 1.00 97.25 80 GLU A N 1
ATOM 630 C CA . GLU A 1 80 ? 1.211 -6.883 -16.326 1.00 97.25 80 GLU A CA 1
ATOM 631 C C . GLU A 1 80 ? 0.759 -7.107 -14.880 1.00 97.25 80 GLU A C 1
ATOM 633 O O . GLU A 1 80 ? -0.440 -7.078 -14.602 1.00 97.25 80 GLU A O 1
ATOM 638 N N . LYS A 1 81 ? 1.703 -7.258 -13.943 1.00 96.56 81 LYS A N 1
ATOM 639 C CA . LYS A 1 81 ? 1.399 -7.410 -12.516 1.00 96.56 81 LYS A CA 1
ATOM 640 C C . LYS A 1 81 ? 0.734 -6.169 -11.930 1.00 96.56 81 LYS A C 1
ATOM 642 O O . LYS A 1 81 ? -0.241 -6.306 -11.201 1.00 96.56 81 LYS A O 1
ATOM 647 N N . HIS A 1 82 ? 1.236 -4.977 -12.245 1.00 96.81 82 HIS A N 1
ATOM 648 C CA . HIS A 1 82 ? 0.656 -3.713 -11.793 1.00 96.81 82 HIS A CA 1
ATOM 649 C C . HIS A 1 82 ? -0.819 -3.600 -12.205 1.00 96.81 82 HIS A C 1
ATOM 651 O O . HIS A 1 82 ? -1.679 -3.369 -11.352 1.00 96.81 82 HIS A O 1
ATOM 657 N N . ASP A 1 83 ? -1.102 -3.826 -13.491 1.00 96.62 83 ASP A N 1
ATOM 658 C CA . ASP A 1 83 ? -2.439 -3.691 -14.071 1.00 96.62 83 ASP A CA 1
ATOM 659 C C . ASP A 1 83 ? -3.382 -4.797 -13.557 1.00 96.62 83 ASP A C 1
ATOM 661 O O . ASP A 1 83 ? -4.516 -4.522 -13.169 1.00 96.62 83 ASP A O 1
ATOM 665 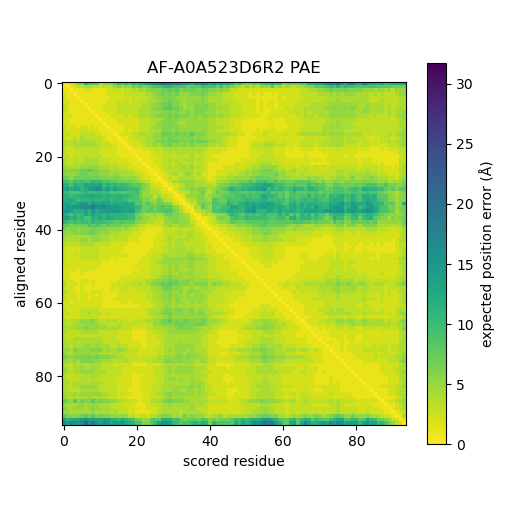N N . THR A 1 84 ? -2.909 -6.047 -13.483 1.00 97.25 84 THR A N 1
ATO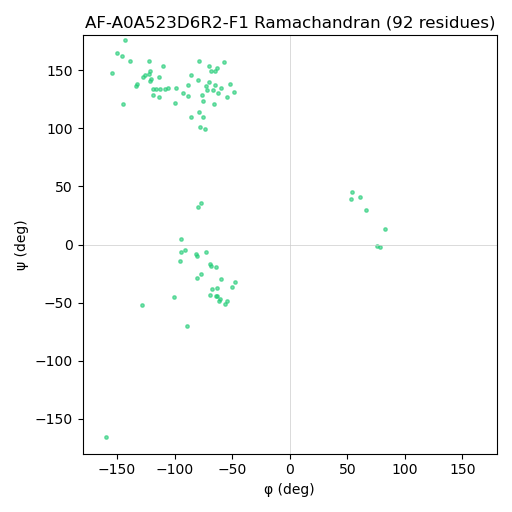M 666 C CA . THR A 1 84 ? -3.718 -7.199 -13.036 1.00 97.25 84 THR A CA 1
ATOM 667 C C . THR A 1 84 ? -4.079 -7.117 -11.555 1.00 97.25 84 THR A C 1
ATOM 669 O O . THR A 1 84 ? -5.191 -7.468 -11.163 1.00 97.25 84 THR A O 1
ATOM 672 N N . LEU A 1 85 ? -3.150 -6.648 -10.718 1.00 96.44 85 LEU A N 1
ATOM 673 C CA . LEU A 1 85 ? -3.369 -6.496 -9.279 1.00 96.44 85 LEU A CA 1
ATOM 674 C C . LEU A 1 85 ? -4.135 -5.206 -8.932 1.00 96.44 85 LEU A C 1
ATOM 676 O O . LEU A 1 85 ? -4.550 -5.036 -7.784 1.00 96.44 85 LEU A O 1
ATOM 680 N N . GLY A 1 86 ? -4.332 -4.296 -9.895 1.00 95.75 86 GLY A N 1
ATOM 681 C CA . GLY A 1 86 ? -4.965 -2.995 -9.664 1.00 95.75 86 GLY A CA 1
ATOM 682 C C . GLY A 1 86 ? -4.178 -2.137 -8.671 1.00 95.75 86 GLY A C 1
ATOM 683 O O . GLY A 1 86 ? -4.758 -1.519 -7.775 1.00 95.75 86 GLY A O 1
ATOM 684 N N . ALA A 1 87 ? -2.845 -2.144 -8.776 1.00 95.62 87 ALA A N 1
ATOM 685 C CA . ALA A 1 87 ? -1.932 -1.486 -7.839 1.00 95.62 87 ALA A CA 1
ATOM 686 C C . ALA A 1 87 ? -1.801 0.037 -8.075 1.00 95.62 87 ALA A C 1
ATOM 688 O O . ALA A 1 87 ? -0.755 0.626 -7.806 1.00 95.62 87 ALA A O 1
ATOM 689 N N . ASP A 1 88 ? -2.865 0.700 -8.534 1.00 91.50 88 ASP A N 1
ATOM 690 C CA . ASP A 1 88 ? -2.848 2.089 -9.029 1.00 91.50 88 ASP A CA 1
ATOM 691 C C . ASP A 1 88 ? -2.603 3.143 -7.938 1.00 91.50 88 ASP A C 1
ATOM 693 O O . ASP A 1 88 ? -2.302 4.310 -8.209 1.00 91.50 88 ASP A O 1
ATOM 697 N N . ARG A 1 89 ? -2.774 2.755 -6.670 1.00 92.19 89 ARG A N 1
ATOM 698 C CA . ARG A 1 89 ? -2.562 3.631 -5.516 1.00 92.19 89 ARG A CA 1
ATOM 699 C C . ARG A 1 89 ? -1.067 3.844 -5.306 1.00 92.19 89 ARG A C 1
ATOM 701 O O . ARG A 1 89 ? -0.392 3.017 -4.698 1.00 92.19 89 ARG A O 1
ATOM 708 N N . LEU A 1 90 ? -0.573 4.983 -5.777 1.00 91.38 90 LEU A N 1
ATOM 709 C CA . LEU A 1 90 ? 0.805 5.407 -5.568 1.00 91.38 90 LEU A CA 1
ATOM 710 C C . LEU A 1 90 ? 1.032 5.827 -4.108 1.00 91.38 90 LEU A C 1
ATOM 712 O O . LEU A 1 90 ? 0.235 6.573 -3.544 1.00 91.38 90 LEU A O 1
ATOM 716 N N . GLN A 1 91 ? 2.110 5.345 -3.503 1.00 91.38 91 GLN A N 1
ATOM 717 C CA . GLN A 1 91 ? 2.617 5.723 -2.189 1.00 91.38 91 GLN A CA 1
ATOM 718 C C . GLN A 1 91 ? 4.018 6.293 -2.382 1.00 91.38 91 GLN A C 1
ATOM 720 O O . GLN A 1 91 ? 4.857 5.680 -3.043 1.00 91.38 91 GLN A O 1
ATOM 725 N N . VAL A 1 92 ? 4.267 7.475 -1.833 1.00 88.12 92 VAL A N 1
ATOM 726 C CA . VAL A 1 92 ? 5.561 8.152 -1.940 1.00 88.12 92 VAL A CA 1
ATOM 727 C C . VAL A 1 92 ? 6.278 8.039 -0.607 1.00 88.12 92 VAL A C 1
ATOM 729 O O . VAL A 1 92 ? 5.663 8.213 0.444 1.00 88.12 92 VAL A O 1
ATOM 732 N N . ASN A 1 93 ? 7.565 7.701 -0.637 1.00 70.56 93 ASN A N 1
ATOM 733 C CA . ASN A 1 93 ? 8.341 7.661 0.595 1.00 70.56 93 ASN A CA 1
ATOM 734 C C . ASN A 1 93 ? 8.603 9.101 1.067 1.00 70.56 93 ASN A C 1
ATOM 736 O O . ASN A 1 93 ? 8.865 9.976 0.233 1.00 70.56 93 ASN A O 1
ATOM 740 N N . GLY A 1 94 ? 8.448 9.323 2.374 1.00 59.34 94 GLY A N 1
ATOM 741 C CA . GLY A 1 94 ? 8.645 10.598 3.077 1.00 59.34 94 GLY A CA 1
ATOM 742 C C . GLY A 1 94 ? 10.071 10.804 3.558 1.00 59.34 94 GLY A C 1
ATOM 743 O O . GLY A 1 94 ? 10.801 9.798 3.693 1.00 59.34 94 GLY A O 1
#

Mean predicted aligned error: 3.94 Å

pLDDT: mean 92.4, std 7.91, range [59.34, 98.12]

Sequence (94 aa):
MKPICIPCQRFFKVIKNDYYFTEGSPAIRGTNPGIEEKERWQPYRVWAGDQYKCPGCGTEIVSGIGAGPLAIKHEPDFKEKHDTLGADRLQVNG